Protein AF-A0A2G8JFJ7-F1 (afdb_monomer_lite)

Organism: Stichopus japonicus (NCBI:txid307972)

Structure (mmCIF, N/CA/C/O backbone):
data_AF-A0A2G8JFJ7-F1
#
_entry.id   AF-A0A2G8JFJ7-F1
#
loop_
_atom_site.group_PDB
_atom_site.id
_atom_site.type_symbol
_atom_site.label_atom_id
_atom_site.label_alt_id
_atom_site.label_comp_id
_atom_site.label_asym_id
_atom_site.label_entity_id
_atom_site.label_seq_id
_atom_site.pdbx_PDB_ins_code
_atom_site.Cartn_x
_atom_site.Cartn_y
_atom_site.Cartn_z
_atom_site.occupancy
_atom_site.B_iso_or_equiv
_atom_site.auth_seq_id
_atom_site.auth_comp_id
_atom_site.auth_asym_id
_atom_site.auth_atom_id
_atom_site.pdbx_PDB_model_num
ATOM 1 N N . MET A 1 1 ? 13.835 -10.009 4.331 1.00 76.56 1 MET A N 1
ATOM 2 C CA . MET A 1 1 ? 13.921 -11.199 3.460 1.00 76.56 1 MET A CA 1
ATOM 3 C C . MET A 1 1 ? 12.614 -11.969 3.559 1.00 76.56 1 MET A C 1
ATOM 5 O O . MET A 1 1 ? 11.992 -11.869 4.614 1.00 76.56 1 MET A O 1
ATOM 9 N N . PRO A 1 2 ? 12.154 -12.627 2.483 1.00 90.38 2 PRO A N 1
ATOM 10 C CA . PRO A 1 2 ? 11.004 -13.520 2.563 1.00 90.38 2 PRO A CA 1
ATOM 11 C C . PRO A 1 2 ? 11.340 -14.778 3.385 1.00 90.38 2 PRO A C 1
ATOM 13 O O . PRO A 1 2 ? 12.515 -15.071 3.611 1.00 90.38 2 PRO A O 1
ATOM 16 N N . ASN A 1 3 ? 10.313 -15.477 3.870 1.00 94.31 3 ASN A N 1
ATOM 17 C CA . ASN A 1 3 ? 10.467 -16.746 4.590 1.00 94.31 3 ASN A CA 1
ATOM 18 C C . ASN A 1 3 ? 10.752 -17.920 3.623 1.00 94.31 3 ASN A C 1
ATOM 20 O O . ASN A 1 3 ? 10.835 -17.734 2.409 1.00 94.31 3 ASN A O 1
ATOM 24 N N . ASN A 1 4 ? 10.841 -19.144 4.156 1.00 96.56 4 ASN A N 1
ATOM 25 C CA . ASN A 1 4 ? 11.038 -20.370 3.364 1.00 96.56 4 ASN A CA 1
ATOM 26 C C . ASN A 1 4 ? 9.919 -20.634 2.333 1.00 96.56 4 ASN A C 1
ATOM 28 O O . ASN A 1 4 ? 10.132 -21.382 1.387 1.00 96.56 4 ASN A O 1
ATOM 32 N N . HIS A 1 5 ? 8.751 -20.009 2.499 1.00 95.81 5 HIS A N 1
ATOM 33 C CA . HIS A 1 5 ? 7.608 -20.081 1.582 1.00 95.81 5 HIS A CA 1
ATOM 34 C C . HIS A 1 5 ? 7.538 -18.878 0.623 1.00 95.81 5 HIS A C 1
ATOM 36 O O . HIS A 1 5 ? 6.558 -18.707 -0.092 1.00 95.81 5 HIS A O 1
ATOM 42 N N . ASN A 1 6 ? 8.579 -18.040 0.586 1.00 94.69 6 ASN A N 1
ATOM 43 C CA . ASN A 1 6 ? 8.660 -16.820 -0.215 1.00 94.69 6 ASN A CA 1
ATOM 44 C C . ASN A 1 6 ? 7.635 -15.718 0.160 1.00 94.69 6 ASN A C 1
ATOM 46 O O . ASN A 1 6 ? 7.287 -14.860 -0.653 1.00 94.69 6 ASN A O 1
ATOM 50 N N . GLU A 1 7 ? 7.170 -15.695 1.410 1.00 95.19 7 GLU A N 1
ATOM 51 C CA . GLU A 1 7 ? 6.165 -14.747 1.905 1.00 95.19 7 GLU A CA 1
ATOM 52 C C . GLU A 1 7 ? 6.773 -13.668 2.811 1.00 95.19 7 GLU A C 1
ATOM 54 O O . GLU A 1 7 ? 7.797 -13.865 3.476 1.00 95.19 7 GLU A O 1
ATOM 59 N N . LYS A 1 8 ? 6.102 -12.511 2.879 1.00 93.62 8 LYS A N 1
ATOM 60 C CA . LYS A 1 8 ? 6.405 -11.426 3.825 1.00 93.62 8 LYS A CA 1
ATOM 61 C C . LYS A 1 8 ? 5.292 -11.347 4.867 1.00 93.62 8 LYS A C 1
ATOM 63 O O . LYS A 1 8 ? 4.220 -10.821 4.582 1.00 93.62 8 LYS A O 1
ATOM 68 N N . LEU A 1 9 ? 5.558 -11.865 6.064 1.00 94.00 9 LEU A N 1
ATOM 69 C CA . LEU A 1 9 ? 4.584 -11.899 7.154 1.00 94.00 9 LEU A CA 1
ATOM 70 C C . LEU A 1 9 ? 4.416 -10.521 7.800 1.00 94.00 9 LEU A C 1
ATOM 72 O O . LEU A 1 9 ? 5.398 -9.833 8.085 1.00 94.00 9 LEU A O 1
ATOM 76 N N . VAL A 1 10 ? 3.165 -10.138 8.058 1.00 94.25 10 VAL A N 1
ATOM 77 C CA . VAL A 1 10 ? 2.813 -8.905 8.766 1.00 94.25 10 VAL A CA 1
ATOM 78 C C . VAL A 1 10 ? 1.666 -9.191 9.730 1.00 94.25 10 VAL A C 1
ATOM 80 O O . VAL A 1 10 ? 0.571 -9.549 9.306 1.00 94.25 10 VAL A O 1
ATOM 83 N N . SER A 1 11 ? 1.904 -8.986 11.024 1.00 95.44 11 SER A N 1
ATOM 84 C CA . SER A 1 11 ? 0.881 -9.121 12.065 1.00 95.44 11 SER A CA 1
ATOM 85 C C . SER A 1 11 ? 0.252 -7.763 12.373 1.00 95.44 11 SER A C 1
ATOM 87 O O . SER A 1 11 ? 0.964 -6.791 12.623 1.00 95.44 11 SER A O 1
ATOM 89 N N . LEU A 1 12 ? -1.081 -7.689 12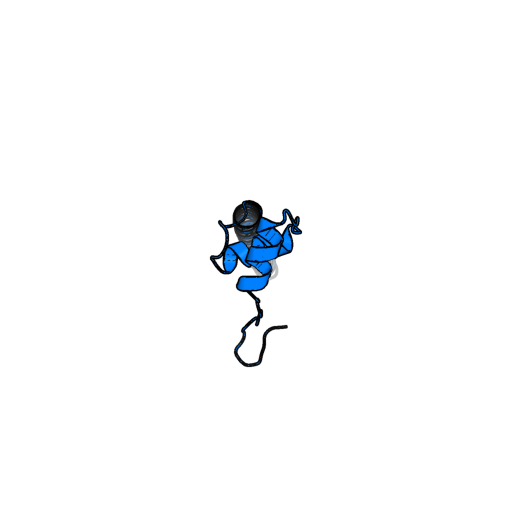.383 1.00 95.75 12 LEU A N 1
ATOM 90 C CA . LEU A 1 12 ? -1.830 -6.454 12.624 1.00 95.75 12 LEU A CA 1
ATOM 91 C C . LEU A 1 12 ? -2.902 -6.677 13.694 1.00 95.75 12 LEU A C 1
ATOM 93 O O . LEU A 1 12 ? -3.762 -7.541 13.544 1.00 95.75 12 LEU A O 1
ATOM 97 N N . ASN A 1 13 ? -2.911 -5.849 14.741 1.00 96.88 13 ASN A N 1
ATOM 98 C CA . ASN A 1 13 ? -4.043 -5.784 15.665 1.00 96.88 13 ASN A CA 1
ATOM 99 C C . ASN A 1 13 ? -5.080 -4.788 15.126 1.00 96.88 13 ASN A C 1
ATOM 101 O O . ASN A 1 13 ? -4.989 -3.581 15.359 1.00 96.88 13 ASN A O 1
ATOM 105 N N . LEU A 1 14 ? -6.059 -5.299 14.379 1.00 95.81 14 LEU A N 1
ATOM 106 C CA . LEU A 1 14 ? -7.046 -4.459 13.698 1.00 95.81 14 LEU A CA 1
ATOM 107 C C . LEU A 1 14 ? -7.980 -3.716 14.659 1.00 95.81 14 LEU A C 1
ATOM 109 O O . LEU A 1 14 ? -8.479 -2.654 14.296 1.00 95.81 14 LEU A O 1
ATOM 113 N N . GLU A 1 15 ? -8.225 -4.252 15.853 1.00 97.38 15 GLU A N 1
ATOM 114 C CA . GLU A 1 15 ? -9.046 -3.602 16.878 1.00 97.38 15 GLU A CA 1
ATOM 115 C C . GLU A 1 15 ? -8.340 -2.351 17.410 1.00 97.38 15 GLU A C 1
ATOM 117 O O . GLU A 1 15 ? -8.877 -1.244 17.351 1.00 97.38 15 GLU A O 1
ATOM 122 N N . ARG A 1 16 ? -7.085 -2.500 17.846 1.00 97.50 16 ARG A N 1
ATOM 123 C CA . ARG A 1 16 ? -6.299 -1.392 18.405 1.00 97.50 16 ARG A CA 1
ATOM 124 C C . ARG A 1 16 ? -5.963 -0.348 17.348 1.00 97.50 16 ARG A C 1
ATOM 126 O O . ARG A 1 16 ? -5.998 0.840 17.648 1.00 97.50 16 ARG A O 1
ATOM 133 N N . ILE A 1 17 ? -5.688 -0.766 16.113 1.00 96.75 17 ILE A N 1
ATOM 134 C CA . ILE A 1 17 ? -5.476 0.167 15.000 1.00 96.75 17 ILE A CA 1
ATOM 135 C C . ILE A 1 17 ? -6.726 1.028 14.782 1.00 96.75 17 ILE A C 1
ATOM 137 O O . ILE A 1 17 ? -6.614 2.249 14.726 1.00 96.75 17 ILE A O 1
ATOM 141 N N . ARG A 1 18 ? -7.920 0.423 14.717 1.00 95.38 18 ARG A N 1
ATOM 142 C CA . ARG A 1 18 ? -9.179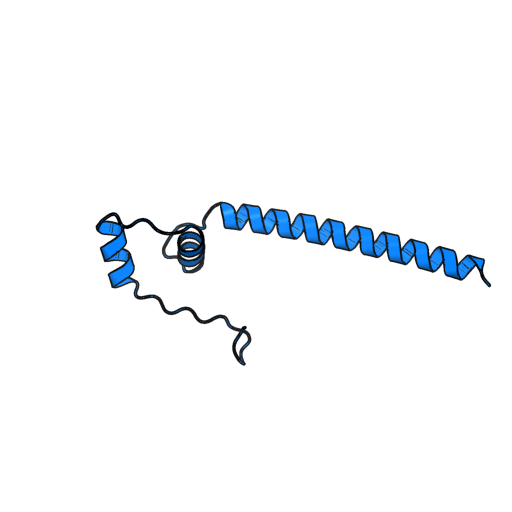 1.170 14.557 1.00 95.38 18 ARG A CA 1
ATOM 143 C C . ARG A 1 18 ? -9.432 2.132 15.715 1.00 95.38 18 ARG A C 1
ATOM 145 O O . ARG A 1 18 ? -9.797 3.276 15.463 1.00 95.38 18 ARG A O 1
ATOM 152 N N . PHE A 1 19 ? -9.188 1.693 16.951 1.00 97.88 19 PHE A N 1
ATOM 153 C CA . PHE A 1 19 ? -9.305 2.541 18.138 1.00 97.88 19 PHE A CA 1
ATOM 154 C C . PHE A 1 19 ? -8.442 3.805 18.017 1.00 97.88 19 PHE A C 1
ATOM 156 O O . PHE A 1 19 ? -8.963 4.915 18.092 1.00 97.88 19 PHE A O 1
ATOM 163 N N . TRP A 1 20 ? -7.144 3.650 17.745 1.00 97.00 20 TRP A N 1
ATOM 164 C CA . TRP A 1 20 ? -6.225 4.787 17.659 1.00 97.00 20 TRP A CA 1
ATOM 165 C C . TRP A 1 20 ? -6.511 5.709 16.473 1.00 97.00 20 TRP A C 1
ATOM 167 O O . TRP A 1 20 ? -6.380 6.925 16.604 1.00 97.00 20 TRP A O 1
ATOM 177 N N . LEU A 1 21 ? -6.949 5.160 15.335 1.00 95.56 21 LEU A N 1
ATOM 178 C CA . LEU A 1 21 ? -7.400 5.970 14.200 1.00 95.56 21 LEU A CA 1
ATOM 179 C C . LEU A 1 21 ? -8.635 6.804 14.557 1.00 95.56 21 LEU A C 1
ATOM 181 O O . LEU A 1 21 ? -8.685 7.983 14.217 1.00 95.56 21 LEU A O 1
ATOM 185 N N . GLY A 1 22 ? -9.591 6.229 15.294 1.00 95.81 22 GLY A N 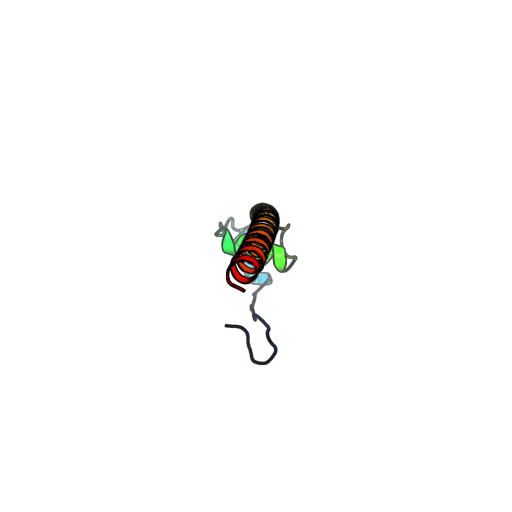1
ATOM 186 C CA . GLY A 1 22 ? -10.749 6.957 15.821 1.00 95.81 22 GLY A CA 1
ATOM 187 C C . GLY A 1 22 ? -10.372 8.046 16.831 1.00 95.81 22 GLY A C 1
ATOM 188 O O . GLY A 1 22 ? -11.033 9.076 16.895 1.00 95.81 22 GLY A O 1
ATOM 189 N N . SER A 1 23 ? -9.275 7.862 17.572 1.00 97.44 23 SER A N 1
ATOM 190 C CA . SER A 1 23 ? -8.707 8.874 18.476 1.00 97.44 23 SER A CA 1
ATOM 191 C C . SER A 1 23 ? -7.877 9.959 17.769 1.00 97.44 23 SER A C 1
ATOM 193 O O . SER A 1 23 ? -7.304 10.811 18.442 1.00 97.44 23 SER A O 1
ATOM 195 N N . GLY A 1 24 ? -7.787 9.943 16.433 1.00 96.06 24 GLY A N 1
ATOM 196 C CA . GLY A 1 24 ? -7.078 10.963 15.651 1.00 96.06 24 GLY A CA 1
ATOM 197 C C . GLY A 1 24 ? -5.582 10.706 15.448 1.00 96.06 24 GLY A C 1
ATOM 198 O O . GLY A 1 24 ? -4.851 11.622 15.069 1.00 96.06 24 GLY A O 1
ATOM 199 N N . ALA A 1 25 ? -5.098 9.481 15.678 1.00 96.94 25 ALA A N 1
ATOM 200 C CA . ALA A 1 25 ? -3.699 9.150 15.431 1.00 96.94 25 ALA A CA 1
ATOM 201 C C . ALA A 1 25 ? -3.343 9.288 13.940 1.00 96.94 25 ALA A C 1
ATOM 203 O O . ALA A 1 25 ? -4.000 8.719 13.064 1.00 96.94 25 ALA A O 1
ATOM 204 N N . GLN A 1 26 ? -2.257 10.006 13.647 1.00 95.44 26 GLN A N 1
ATOM 205 C CA . GLN A 1 26 ? -1.702 10.078 12.298 1.00 95.44 26 GLN A CA 1
ATOM 206 C C . GLN A 1 26 ? -0.825 8.862 12.003 1.00 95.44 26 GLN A C 1
ATOM 208 O O . GLN A 1 26 ? -0.151 8.322 12.880 1.00 95.44 26 GLN A O 1
ATOM 213 N N . MET A 1 27 ? -0.798 8.450 10.737 1.00 94.25 27 MET A N 1
ATOM 214 C CA . MET A 1 27 ? 0.043 7.351 10.272 1.00 94.25 27 MET A CA 1
ATOM 215 C C . MET A 1 27 ? 1.097 7.839 9.286 1.00 94.25 27 MET A C 1
ATOM 217 O O . MET A 1 27 ? 0.890 8.788 8.530 1.00 94.25 27 MET A O 1
ATOM 221 N N . SER A 1 28 ? 2.225 7.138 9.245 1.00 96.44 28 SER A N 1
ATOM 222 C CA . SER A 1 28 ? 3.244 7.388 8.235 1.00 96.44 28 SER A CA 1
ATOM 223 C C . SER A 1 28 ? 2.802 6.861 6.862 1.00 96.44 28 SER A C 1
ATOM 225 O O . SER A 1 28 ? 2.023 5.910 6.745 1.00 96.44 28 SER A O 1
ATOM 227 N N . ARG A 1 29 ? 3.346 7.448 5.787 1.00 95.12 29 ARG A N 1
ATOM 228 C CA . ARG A 1 29 ? 3.086 7.017 4.399 1.00 95.12 29 ARG A CA 1
ATOM 229 C C . ARG A 1 29 ? 3.256 5.500 4.167 1.00 95.12 29 ARG A C 1
ATOM 231 O O . ARG A 1 29 ? 2.395 4.929 3.500 1.00 95.12 29 ARG A O 1
ATOM 238 N N . PRO A 1 30 ? 4.314 4.815 4.662 1.00 95.75 30 PRO A N 1
ATOM 239 C CA . PRO A 1 30 ? 4.441 3.367 4.477 1.00 95.75 30 PRO A CA 1
ATOM 240 C C . PRO A 1 30 ? 3.364 2.559 5.207 1.00 95.75 30 PRO A C 1
ATOM 242 O O . PRO A 1 30 ? 2.896 1.570 4.651 1.00 95.75 30 PRO A O 1
ATOM 245 N N . VAL A 1 31 ? 2.920 2.996 6.389 1.00 96.06 31 VAL A N 1
ATOM 246 C CA . VAL A 1 31 ? 1.832 2.327 7.122 1.00 96.06 31 VAL A CA 1
ATOM 247 C C . VAL A 1 31 ? 0.510 2.462 6.366 1.00 96.06 31 VAL A C 1
ATOM 249 O O . VAL A 1 31 ? -0.191 1.470 6.202 1.00 96.06 31 VAL A O 1
ATOM 252 N N . ALA A 1 32 ? 0.210 3.640 5.810 1.00 96.06 32 ALA A N 1
ATOM 253 C CA . ALA A 1 32 ? -0.981 3.838 4.980 1.00 96.06 32 ALA A CA 1
ATOM 254 C C . ALA A 1 32 ? -0.994 2.927 3.740 1.00 96.06 32 ALA A C 1
ATOM 256 O O . ALA A 1 32 ? -2.017 2.330 3.411 1.00 96.06 32 ALA A O 1
ATOM 257 N N . MET A 1 33 ? 0.152 2.778 3.063 1.00 96.31 33 MET A N 1
ATOM 258 C CA . MET A 1 33 ? 0.285 1.846 1.935 1.00 96.31 33 MET A CA 1
ATOM 259 C C . MET A 1 33 ? 0.055 0.391 2.366 1.00 96.31 33 MET A C 1
ATOM 261 O O . MET A 1 33 ? -0.625 -0.348 1.658 1.00 96.31 33 MET A O 1
ATOM 265 N N . LEU A 1 34 ? 0.590 -0.011 3.523 1.00 95.88 34 LEU A N 1
ATOM 266 C CA . LEU A 1 34 ? 0.445 -1.366 4.057 1.00 95.88 34 LEU A CA 1
ATOM 267 C C . LEU A 1 34 ? -1.007 -1.678 4.438 1.00 95.88 34 LEU A C 1
ATOM 269 O O . LEU A 1 34 ? -1.528 -2.719 4.049 1.00 95.88 34 LEU A O 1
ATOM 273 N N . LEU A 1 35 ? -1.676 -0.769 5.150 1.00 96.19 35 LEU A N 1
ATOM 274 C CA . LEU A 1 35 ? -3.084 -0.928 5.526 1.00 96.19 35 LEU A CA 1
ATOM 275 C C . LEU A 1 35 ? -4.015 -0.911 4.305 1.00 96.19 35 LEU A C 1
ATOM 277 O O . LEU A 1 35 ? -5.029 -1.607 4.308 1.00 96.19 35 LEU A O 1
ATOM 281 N N . GLY A 1 36 ? -3.646 -0.168 3.255 1.00 95.56 36 GLY A N 1
ATOM 282 C CA . GLY A 1 36 ? -4.320 -0.216 1.959 1.00 95.56 36 GLY A CA 1
ATOM 283 C C . GLY A 1 36 ? -4.192 -1.579 1.275 1.00 95.56 36 GLY A C 1
ATOM 284 O O . GLY A 1 36 ? -5.172 -2.122 0.777 1.00 95.56 36 GLY A O 1
ATOM 285 N N . GLN A 1 37 ? -2.997 -2.175 1.304 1.00 94.69 37 GLN A N 1
ATOM 286 C CA . GLN A 1 37 ? -2.762 -3.517 0.761 1.00 94.69 37 GLN A CA 1
ATOM 287 C C . GLN A 1 37 ? -3.482 -4.611 1.566 1.00 94.69 37 GLN A C 1
ATOM 289 O O . GLN A 1 37 ? -3.906 -5.611 0.996 1.00 94.69 37 GLN A O 1
ATOM 294 N N . ALA A 1 38 ? -3.635 -4.413 2.879 1.00 95.19 38 ALA A N 1
ATOM 295 C CA . ALA A 1 38 ? -4.361 -5.314 3.773 1.00 95.19 38 ALA A CA 1
ATOM 296 C C . ALA A 1 38 ? -5.896 -5.205 3.655 1.00 95.19 38 ALA A C 1
ATOM 298 O O . ALA A 1 38 ? -6.607 -5.948 4.326 1.00 95.19 38 ALA A O 1
ATOM 299 N N . GLY A 1 39 ? -6.418 -4.270 2.849 1.00 94.62 39 GLY A N 1
ATOM 300 C CA . GLY A 1 39 ? -7.857 -4.070 2.650 1.00 94.62 39 GLY A CA 1
ATOM 301 C C . GLY A 1 39 ? -8.579 -3.342 3.791 1.00 94.62 39 GLY A C 1
ATOM 302 O O . GLY A 1 39 ? -9.804 -3.271 3.777 1.00 94.62 39 GLY A O 1
ATOM 303 N N . LEU A 1 40 ? -7.855 -2.786 4.773 1.00 94.69 40 LEU A N 1
ATOM 304 C CA . LEU A 1 40 ? -8.457 -1.988 5.854 1.00 94.69 40 LEU A CA 1
ATOM 305 C C . LEU A 1 40 ? -8.757 -0.549 5.404 1.00 94.69 40 LEU A C 1
ATOM 307 O O . LEU A 1 40 ? -9.713 0.062 5.874 1.00 94.69 40 LEU A O 1
ATOM 311 N N . LEU A 1 41 ? -7.923 -0.004 4.517 1.00 94.38 41 LEU A N 1
ATOM 312 C CA . LEU A 1 41 ? -8.053 1.338 3.947 1.00 94.38 41 LEU A CA 1
ATOM 313 C C . LEU A 1 41 ? -8.051 1.257 2.412 1.00 94.38 41 LEU A C 1
ATOM 315 O O . LEU A 1 41 ? -7.646 0.238 1.852 1.00 94.38 41 LEU A O 1
ATOM 319 N N . PRO A 1 42 ? -8.448 2.324 1.699 1.00 95.56 42 PRO A N 1
ATOM 320 C CA . PRO A 1 42 ? -8.234 2.405 0.260 1.00 95.56 42 PRO A CA 1
ATOM 321 C C . PRO A 1 42 ? -6.746 2.326 -0.103 1.00 95.56 42 PRO A C 1
ATOM 323 O O . PRO A 1 42 ? -5.869 2.745 0.660 1.00 95.56 42 PRO A O 1
ATOM 326 N N . VAL A 1 43 ? -6.450 1.838 -1.308 1.00 96.12 43 VAL A N 1
ATOM 327 C CA . VAL A 1 43 ? -5.074 1.785 -1.815 1.00 96.12 43 VAL A CA 1
ATOM 328 C C . VAL A 1 43 ? -4.505 3.199 -1.921 1.00 96.12 43 VAL A C 1
ATOM 330 O O . VAL A 1 43 ? -5.047 4.069 -2.602 1.00 96.12 43 VAL A O 1
ATOM 333 N N . HIS A 1 44 ? -3.371 3.428 -1.264 1.00 96.62 44 HIS A N 1
ATOM 334 C CA . HIS A 1 44 ? -2.736 4.739 -1.234 1.00 96.62 44 HIS A CA 1
ATOM 335 C C . HIS A 1 44 ? -2.250 5.166 -2.646 1.00 96.62 44 HIS A C 1
ATOM 337 O O . HIS A 1 44 ? -1.572 4.381 -3.316 1.00 96.62 44 HIS A O 1
ATOM 343 N N . PRO A 1 45 ? -2.453 6.428 -3.088 1.00 96.00 45 PRO A N 1
ATOM 344 C CA . PRO A 1 45 ? -2.118 6.885 -4.450 1.00 96.00 45 PRO A CA 1
ATOM 345 C C . PRO A 1 45 ? -0.664 6.638 -4.881 1.00 96.00 45 PRO A C 1
ATOM 347 O O . PRO A 1 45 ? -0.384 6.249 -6.015 1.00 96.00 45 PRO A O 1
ATOM 350 N N . THR A 1 46 ? 0.286 6.816 -3.956 1.00 95.88 46 THR A N 1
ATOM 351 C CA . THR A 1 46 ? 1.709 6.499 -4.182 1.00 95.88 46 THR A CA 1
ATOM 352 C C . THR A 1 46 ? 1.932 5.074 -4.696 1.00 95.88 46 THR A C 1
ATOM 354 O O . THR A 1 46 ? 2.847 4.877 -5.491 1.00 95.88 46 THR A O 1
ATOM 357 N N . THR A 1 47 ? 1.127 4.090 -4.283 1.00 95.88 47 THR A N 1
ATOM 358 C CA . THR A 1 47 ? 1.251 2.697 -4.738 1.00 95.88 47 THR A CA 1
ATOM 359 C C . THR A 1 47 ? 1.032 2.599 -6.246 1.00 95.88 47 THR A C 1
ATOM 361 O O . THR A 1 47 ? 1.874 2.046 -6.952 1.00 95.88 47 THR A O 1
ATOM 364 N N . TYR A 1 48 ? -0.024 3.232 -6.762 1.00 95.19 48 TYR A N 1
ATOM 365 C CA . TYR A 1 48 ? -0.303 3.272 -8.199 1.00 95.19 48 TYR A CA 1
ATOM 366 C C . TYR A 1 48 ? 0.800 3.999 -8.980 1.00 95.19 48 TYR A C 1
ATOM 368 O O . TYR A 1 48 ? 1.300 3.503 -9.991 1.00 95.19 48 TYR A O 1
ATOM 376 N N . ILE A 1 49 ? 1.242 5.156 -8.475 1.00 96.69 49 ILE A N 1
ATOM 377 C CA . ILE A 1 49 ? 2.309 5.949 -9.104 1.00 96.69 49 ILE A CA 1
ATOM 378 C C . ILE A 1 49 ? 3.616 5.149 -9.168 1.00 96.69 49 ILE A C 1
ATOM 380 O O . ILE A 1 49 ? 4.300 5.172 -10.192 1.00 96.69 49 ILE A O 1
ATOM 384 N N . ARG A 1 50 ? 3.965 4.433 -8.092 1.00 96.19 50 ARG A N 1
ATOM 385 C CA . ARG A 1 50 ? 5.151 3.568 -8.042 1.00 96.19 50 ARG A CA 1
ATOM 386 C C . ARG A 1 50 ? 5.045 2.418 -9.031 1.00 96.19 50 ARG A C 1
ATOM 388 O O . ARG A 1 50 ? 6.004 2.193 -9.756 1.00 96.19 50 ARG A O 1
ATOM 395 N N . ALA A 1 51 ? 3.892 1.755 -9.110 1.00 96.31 51 ALA A N 1
ATOM 396 C CA . ALA A 1 51 ? 3.670 0.675 -10.065 1.00 96.31 51 ALA A CA 1
ATOM 397 C C . ALA A 1 51 ? 3.828 1.159 -11.516 1.00 96.31 51 ALA A C 1
ATOM 399 O O . ALA A 1 51 ? 4.516 0.519 -12.305 1.00 96.31 51 ALA A O 1
ATOM 400 N N . ARG A 1 52 ? 3.272 2.332 -11.856 1.00 97.69 52 ARG A N 1
ATOM 401 C CA . ARG A 1 52 ? 3.463 2.943 -13.182 1.00 97.69 52 ARG A CA 1
ATOM 402 C C . ARG A 1 52 ? 4.934 3.242 -13.467 1.00 97.69 52 ARG A C 1
ATOM 404 O O . ARG A 1 52 ? 5.434 2.888 -14.523 1.00 97.69 52 ARG A O 1
ATOM 411 N N . ARG A 1 53 ? 5.639 3.876 -12.524 1.00 97.44 53 ARG A N 1
ATOM 412 C CA . ARG A 1 53 ? 7.070 4.189 -12.682 1.00 97.44 53 ARG A CA 1
ATOM 413 C C . ARG A 1 53 ? 7.929 2.933 -12.824 1.00 97.44 53 ARG A C 1
ATOM 415 O O . ARG A 1 53 ? 8.889 2.963 -13.582 1.00 97.44 53 ARG A O 1
ATOM 422 N N . ALA A 1 54 ? 7.592 1.862 -12.107 1.00 97.19 54 ALA A N 1
ATOM 423 C CA . ALA A 1 54 ? 8.289 0.585 -12.203 1.00 97.19 54 ALA A CA 1
ATOM 424 C C . ALA A 1 54 ? 8.152 -0.020 -13.605 1.00 97.19 54 ALA A C 1
ATOM 426 O O . ALA A 1 54 ? 9.174 -0.335 -14.202 1.00 97.19 54 ALA A O 1
ATOM 427 N N . ARG A 1 55 ? 6.933 -0.063 -14.163 1.00 96.81 55 ARG A N 1
ATOM 428 C CA . ARG A 1 55 ? 6.696 -0.550 -15.535 1.00 96.81 55 ARG A CA 1
ATOM 429 C C . ARG A 1 55 ? 7.466 0.253 -16.581 1.00 96.81 55 ARG A C 1
ATOM 431 O O . ARG A 1 55 ? 8.207 -0.322 -17.360 1.00 96.81 55 ARG A O 1
ATOM 438 N N . ASN A 1 56 ? 7.388 1.584 -16.532 1.00 97.19 56 ASN A N 1
ATOM 439 C CA . ASN A 1 56 ? 8.125 2.429 -17.478 1.00 97.19 56 ASN A CA 1
ATOM 440 C C . ASN A 1 56 ? 9.647 2.221 -17.381 1.00 97.19 56 ASN A C 1
ATOM 442 O O . ASN A 1 56 ? 10.350 2.281 -18.386 1.00 97.19 56 ASN A O 1
ATOM 446 N N . LYS A 1 57 ? 10.167 2.009 -16.164 1.00 97.12 57 LYS A N 1
ATOM 447 C CA . LYS A 1 57 ? 11.590 1.730 -15.946 1.00 97.12 57 LYS A CA 1
ATOM 448 C C . LYS A 1 57 ? 11.979 0.371 -16.531 1.00 97.12 57 LYS A C 1
ATOM 450 O O . LYS A 1 57 ? 13.029 0.272 -17.150 1.00 97.12 57 LYS A O 1
ATOM 455 N N . GLU A 1 58 ? 11.155 -0.648 -16.327 1.00 96.19 58 GLU A N 1
ATOM 456 C CA . GLU A 1 58 ? 11.364 -1.993 -16.866 1.00 96.19 58 GLU A CA 1
ATOM 457 C C . GLU A 1 58 ? 11.344 -1.995 -18.400 1.00 96.19 58 GLU A C 1
ATOM 459 O O . GLU A 1 58 ? 12.258 -2.530 -19.018 1.00 96.19 58 GLU A O 1
ATOM 464 N N . GLU A 1 59 ? 10.392 -1.286 -19.015 1.00 95.94 59 GLU A N 1
ATOM 465 C CA . GLU A 1 59 ? 10.344 -1.089 -20.467 1.00 95.94 59 GLU A CA 1
ATOM 466 C C . GLU A 1 59 ? 11.614 -0.406 -20.994 1.00 95.94 59 GLU A C 1
ATOM 468 O O . GLU A 1 59 ? 12.213 -0.883 -21.956 1.00 95.94 59 GLU A O 1
ATOM 473 N N . ALA A 1 60 ? 12.064 0.678 -20.354 1.00 95.56 60 ALA A N 1
ATOM 474 C CA . ALA A 1 60 ? 13.288 1.370 -20.757 1.00 95.56 60 ALA A CA 1
ATOM 475 C C . ALA A 1 60 ? 14.524 0.460 -20.659 1.00 95.56 60 ALA A C 1
ATOM 477 O O . ALA A 1 60 ? 15.305 0.397 -21.603 1.00 95.56 60 ALA A O 1
ATOM 478 N N . ILE A 1 61 ? 14.661 -0.292 -19.560 1.00 95.81 61 ILE A N 1
ATOM 479 C CA . ILE A 1 61 ? 15.755 -1.257 -19.372 1.00 95.81 61 ILE A CA 1
ATOM 480 C C . ILE A 1 61 ? 15.708 -2.343 -20.449 1.00 95.81 61 ILE A C 1
ATOM 482 O O . ILE A 1 61 ? 16.742 -2.674 -21.018 1.00 95.81 61 ILE A O 1
ATOM 486 N N . SER A 1 62 ? 14.522 -2.873 -20.762 1.00 94.88 62 SER A N 1
ATOM 487 C CA . SER A 1 62 ? 14.379 -3.909 -21.788 1.00 94.88 62 SER A CA 1
ATOM 488 C C . SER A 1 62 ? 14.774 -3.414 -23.183 1.00 94.88 62 SER A C 1
ATOM 490 O O . SER A 1 62 ? 15.460 -4.132 -23.901 1.00 94.88 62 SER A O 1
ATOM 492 N N . ARG A 1 63 ? 14.416 -2.175 -23.552 1.00 94.81 63 ARG A N 1
ATOM 493 C CA . ARG A 1 63 ? 14.810 -1.578 -24.841 1.00 94.81 63 ARG A CA 1
ATOM 494 C C . ARG A 1 63 ? 16.313 -1.372 -24.931 1.00 94.81 63 ARG A C 1
ATOM 496 O O . ARG A 1 63 ? 16.907 -1.782 -25.918 1.00 94.81 63 ARG A O 1
ATOM 503 N N . MET A 1 64 ? 16.915 -0.814 -23.881 1.00 92.81 64 MET A N 1
ATOM 504 C CA . MET A 1 64 ? 18.367 -0.635 -23.818 1.00 92.81 64 MET A CA 1
ATOM 505 C C . MET A 1 64 ? 19.100 -1.977 -23.930 1.00 92.81 64 MET A C 1
ATOM 507 O O . MET A 1 64 ? 20.063 -2.079 -24.675 1.00 92.81 64 MET A O 1
ATOM 511 N N . ALA A 1 65 ? 18.614 -3.026 -23.259 1.00 93.38 65 ALA A N 1
ATOM 512 C CA . ALA A 1 65 ? 19.208 -4.359 -23.354 1.00 93.38 65 ALA A CA 1
ATOM 513 C C . ALA A 1 65 ? 19.105 -4.963 -24.768 1.00 93.38 65 ALA A C 1
ATOM 515 O O . ALA A 1 65 ? 20.031 -5.639 -25.209 1.00 93.38 65 ALA A O 1
ATOM 516 N N . VAL A 1 66 ? 18.003 -4.716 -25.488 1.00 92.56 66 VAL A N 1
ATOM 517 C CA . VAL A 1 66 ? 17.839 -5.148 -26.888 1.00 92.56 66 VAL A CA 1
ATOM 518 C C . VAL A 1 66 ? 18.772 -4.371 -27.819 1.00 92.56 66 VAL A C 1
ATOM 520 O O . VAL A 1 66 ? 19.403 -4.975 -28.680 1.00 92.56 66 VAL A O 1
ATOM 523 N N . GLU A 1 67 ? 18.891 -3.055 -27.637 1.00 90.31 67 GLU A N 1
ATOM 524 C CA . GLU A 1 67 ? 19.809 -2.208 -28.412 1.00 90.31 67 GLU A CA 1
ATOM 525 C C . GLU A 1 67 ? 21.277 -2.596 -28.174 1.00 90.31 67 GLU A C 1
ATOM 527 O O . GLU A 1 67 ? 22.041 -2.717 -29.129 1.00 90.31 67 GLU A O 1
ATOM 532 N N . GLU A 1 68 ? 21.665 -2.872 -26.925 1.00 88.50 68 GLU A N 1
ATOM 533 C CA . GLU A 1 68 ? 23.007 -3.357 -26.583 1.00 88.50 68 GLU A CA 1
ATOM 534 C C . GLU A 1 68 ? 23.303 -4.750 -27.155 1.00 88.50 68 GLU A C 1
ATOM 536 O O . GLU A 1 68 ? 24.439 -5.017 -27.544 1.00 88.50 68 GLU A O 1
ATOM 541 N N . ALA A 1 69 ? 22.313 -5.647 -27.209 1.00 88.12 69 ALA A N 1
ATOM 542 C CA . ALA A 1 69 ? 22.478 -6.960 -27.832 1.00 88.12 69 ALA A CA 1
ATOM 543 C C . ALA A 1 69 ? 22.653 -6.840 -29.355 1.00 88.12 69 ALA A C 1
ATOM 545 O O . ALA A 1 69 ? 23.588 -7.409 -29.909 1.00 88.12 69 ALA A O 1
ATOM 546 N N . ALA A 1 70 ? 21.826 -6.022 -30.014 1.00 88.06 70 ALA A N 1
ATOM 547 C CA . ALA A 1 70 ? 21.926 -5.781 -31.452 1.00 88.06 70 ALA A CA 1
ATOM 548 C C . ALA A 1 70 ? 23.253 -5.107 -31.852 1.00 88.06 70 ALA A C 1
ATOM 550 O O . ALA A 1 70 ? 23.804 -5.413 -32.909 1.00 88.06 70 ALA A O 1
ATOM 551 N N . ALA A 1 71 ? 23.782 -4.212 -31.010 1.00 87.06 71 ALA A N 1
ATOM 552 C CA . ALA A 1 71 ? 25.090 -3.598 -31.226 1.00 87.06 71 ALA A CA 1
ATOM 553 C C . ALA A 1 71 ? 26.225 -4.637 -31.173 1.00 87.06 71 ALA A C 1
ATOM 555 O O . ALA A 1 71 ? 27.066 -4.658 -32.070 1.00 87.06 71 ALA A O 1
ATOM 556 N N . LYS A 1 72 ? 26.203 -5.553 -30.195 1.00 83.25 72 LYS A N 1
ATOM 557 C CA . LYS A 1 72 ? 27.216 -6.616 -30.053 1.00 83.25 72 LYS A CA 1
ATOM 558 C C . LYS A 1 72 ? 27.201 -7.610 -31.216 1.00 83.25 72 LYS A C 1
ATOM 560 O O . LYS A 1 72 ? 28.262 -7.918 -31.746 1.00 83.25 72 LYS A O 1
ATOM 565 N N . ASP A 1 73 ? 26.018 -8.026 -31.671 1.00 78.06 73 ASP A N 1
ATOM 566 C CA . ASP A 1 73 ? 25.881 -8.931 -32.826 1.00 78.06 73 ASP A CA 1
ATOM 567 C C . ASP A 1 73 ? 26.440 -8.299 -34.121 1.00 78.06 73 ASP A C 1
ATOM 569 O O . ASP A 1 73 ? 26.988 -8.986 -34.991 1.00 78.06 73 ASP A O 1
ATOM 573 N N . SER A 1 74 ? 26.322 -6.971 -34.255 1.00 76.69 74 SER A N 1
ATOM 574 C CA . SER A 1 74 ? 26.861 -6.225 -35.400 1.00 76.69 74 SER A CA 1
ATOM 575 C C . SER A 1 74 ? 28.380 -6.026 -35.346 1.00 76.69 74 SER A C 1
ATOM 577 O O . SER A 1 74 ? 29.019 -5.977 -36.397 1.00 76.69 74 SER A O 1
ATOM 579 N N . GLU A 1 75 ? 28.961 -5.953 -34.145 1.00 69.38 75 GLU A N 1
ATOM 580 C CA . GLU A 1 75 ? 30.410 -5.859 -33.933 1.00 69.38 75 GLU A CA 1
ATOM 581 C C . GLU A 1 75 ? 31.093 -7.218 -34.172 1.00 69.38 75 GLU A C 1
ATOM 583 O O . GLU A 1 75 ? 32.076 -7.273 -34.909 1.00 69.38 75 GLU A O 1
ATOM 588 N N . GLU A 1 76 ? 30.522 -8.328 -33.684 1.00 65.62 76 GLU A N 1
ATOM 589 C CA . GLU A 1 76 ? 31.044 -9.690 -33.924 1.00 65.62 76 GLU A CA 1
ATOM 590 C C . GLU A 1 76 ? 31.002 -10.105 -35.406 1.00 65.62 76 GLU A C 1
ATOM 592 O O . GLU A 1 76 ? 31.866 -10.845 -35.874 1.00 65.62 76 GLU A O 1
ATOM 597 N N . SER A 1 77 ? 30.034 -9.599 -36.178 1.00 62.09 77 SER A N 1
ATOM 598 C CA . SER A 1 77 ? 29.917 -9.887 -37.617 1.00 62.09 77 SER A CA 1
ATOM 599 C C . SER A 1 77 ? 30.934 -9.136 -38.489 1.00 62.09 77 SER A C 1
ATOM 601 O O . SER A 1 77 ? 31.067 -9.450 -39.669 1.00 62.09 77 SER A O 1
ATOM 603 N N . ASN A 1 78 ? 31.618 -8.125 -37.943 1.00 61.12 78 ASN A N 1
ATOM 604 C CA . ASN A 1 78 ? 32.575 -7.286 -38.673 1.00 61.12 78 ASN A CA 1
ATOM 605 C C . ASN A 1 78 ? 34.045 -7.665 -38.389 1.00 61.12 78 ASN A C 1
ATOM 607 O O . ASN A 1 78 ? 34.952 -7.104 -39.002 1.00 61.12 78 ASN A O 1
ATOM 611 N N . GLU A 1 79 ? 34.288 -8.606 -37.468 1.00 55.47 79 GLU A N 1
ATOM 612 C CA . GLU A 1 79 ? 35.623 -9.112 -37.099 1.00 55.47 79 GLU A CA 1
ATOM 613 C C . GLU A 1 79 ? 35.947 -10.515 -37.665 1.00 55.47 79 GLU A C 1
ATOM 615 O O . GLU A 1 79 ? 37.052 -11.015 -37.440 1.00 55.47 79 GLU A O 1
ATOM 620 N N . GLY A 1 80 ? 35.030 -11.142 -38.419 1.00 48.12 80 GLY A N 1
ATOM 621 C CA . GLY A 1 80 ? 35.224 -12.434 -39.108 1.00 48.12 80 GLY A CA 1
ATOM 622 C C . GLY A 1 80 ? 35.326 -12.309 -40.624 1.00 48.12 80 GLY A C 1
ATOM 623 O O . GLY A 1 80 ? 36.157 -13.040 -41.210 1.00 48.12 80 GLY A O 1
#

Secondary structure (DSSP, 8-state):
---TTS-------HHHHHHHHHTT----HHHHHHHHHTTSSPPPHHHHHHHHHHHHHHHHHHHHHHHHHHHHHHHHTT--

Radius of gyration: 22.28 Å; chains: 1; bounding box: 46×31×58 Å

Foldseek 3Di:
DADPVRDDDDDDPPVVVVVVVVVVDDDDPVVQCVCCVVVNDPHDPVVVVVVVVVVVVVVVVVVVVVVVVVVVVVVVVVVD

Sequence (80 aa):
MPNNHNEKLVSLNLERIRFWLGSGAQMSRPVAMLLGQAGLLPVHPTTYIRARRARNKEEAISRMAVEEAAAKDSEESNEG

pLDDT: mean 91.72, std 10.07, range [48.12, 97.88]

InterPro domains:
  IPR000307 Small ribosomal subunit protein bS16 [PTHR12919] (1-75)
  IPR023803 Small ribosomal subunit protein bS16 domain superfamily [G3DSA:3.30.1320.10] (1-79)
  IPR023803 Small ribosomal subunit protein bS16 domain superfamily [SSF54565] (6-58)

=== Feature glossary ===
A reading guide for the features in this record.

Start from the sequence.

  · This is the polypeptide sequence — one letter per residue, N-terminus first. Length ranges from a few dozen residues for small domains to over a thousand for large multi-domain proteins.

Fold it, and you get atomic coordinates and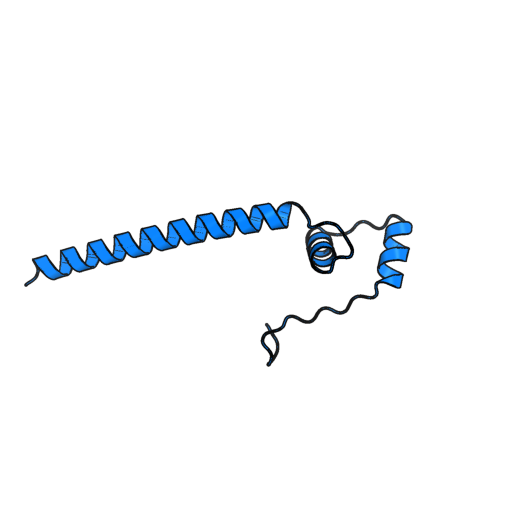 the backbone conformation that goes with them.

  · Structure coordinates are given as an mmCIF _atom_site loop: one row per atom with element, residue name, chain id, sequence number, and x/y/z position in Å. Only the four main-chain atoms per residue are included here; side chains are omitted to keep the record compact.

  · Backbone dihedral angles. Every residue except chain termini has a φ (preceding-C → N → Cα → C) and a ψ (N → Cα → C → next-N). They are reported in degrees following the IUPAC sign convention. Secondary structure is essentially a statement about which (φ, ψ) basin each residue occupies.

  · The SS8 string is DSSP's per-residue secondary-structure call. α-helix (H) means an i→i+4 H-bond ladder; β-strand (E) means the residue participates in a β-sheet; 3₁₀ (G) and π (I) are tighter and wider helices; T/S are turns/bends; '-' is loop.

  · SS3 is a coarse helix/strand/coil call (letters a/b/c) made by the P-SEA algorithm from inter-Cα distances and dihedrals. It is less detailed than DSSP but needs only Cα positions.

Summarize the fold with a handful of shape descriptors and a per-residue structural alphabet.

  · Radius of gyration (Rg) is the root-mean-square distance of Cα atoms from their centroid — a single number for overall size and compactness. A globular domain of N residues has Rg ≈ 2.2·N^0.38 Å; an extended or disordered chain has a much larger Rg. The Cα contact count is the number of residue pairs whose Cα atoms are within 8 Å and are more than four positions apart in sequence — a standard proxy for tertiary packing density. The bounding box is the smallest axis-aligned box enclosing all Cα atoms.

  · The Foldseek 3Di string encodes local tertiary geometry as a 20-letter alphabet — one character per residue — derived from the relative positions of nearby Cα atoms. Unlike the amino-acid sequence, 3Di is a direct fu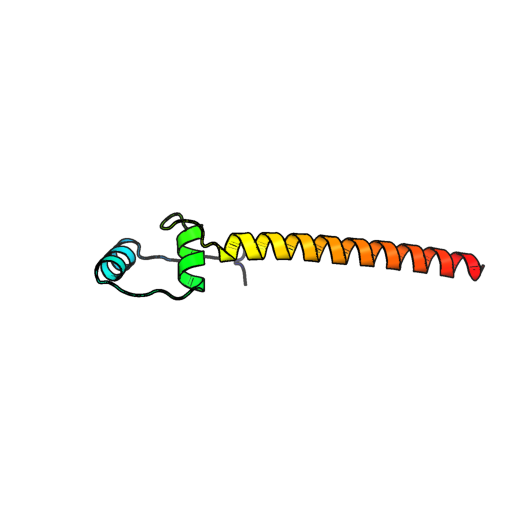nction of the 3D structure, so two proteins with the same fold have similar 3Di strings even at low sequence identity.

  · Solvent-accessible surface area (SASA) is the area in Å² traced out by the centre of a 1.4 Å probe sphere (a water molecule) rolled over the protein's van der Waals surface (Shrake–Rupley / Lee–Richards construction). Buried residues have near-zero SASA; fully exposed residues can exceed 200 Å². The total SASA scales roughly with the number of surface residues.

Ask how reliable the model is.

  · pLDDT (predicted Local Distance Difference Test) is AlphaFold's per-residue confidence score, ranging from 0 to 100. Values above 90 indicate high confidence (typically well-packed cores); 70–90 is confident; 50–70 low confidence; below 50 usually means the region is disordered or the prediction is unreliable there. AlphaFold stores pLDDT in the mmCIF B-factor column.

  · B-factor (Debye–Waller factor) reflects atomic displacement in the crystal lattice. It is an experimental observable (units Å²), not a prediction; low values mean the atom is pinned down, high values mean it moves or is heterogeneous across the crystal.

  · Predicted Aligned Error (PAE) is an AlphaFold confidence matrix: entry (i, j) is the expected error in the position of residue j, in ångströms, when the prediction is superimposed on the true structure at residue i. Low PAE within a block of residues means that block is internally rigid and well-predicted; high PAE betw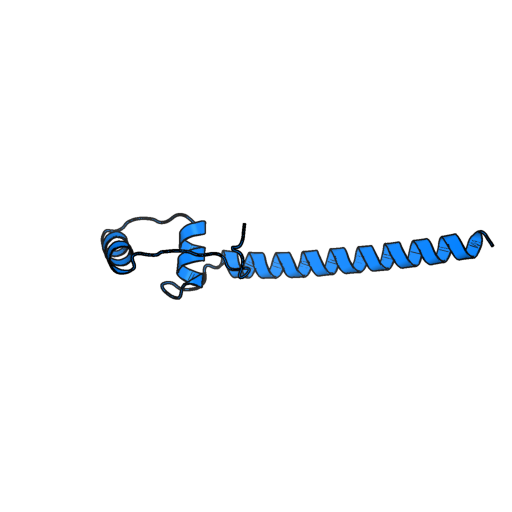een two blocks means their relative placement is uncertain even if each block individually is confident.

Place it in context: what it resembles, what it is annotated as, and how it looks.

  · Nearest PDB neighbors are the top structural matches found by Foldseek when searching this structure against the entire Protein Data Bank. Each hit reports a TM-score (0 to 1; >0.5 almost always implies the same fold) and an E-value. These are *structural* homologs — they may share no detectable sequence similarity.

  · Functional annotations link the protein to curated databases. InterPro entries identify conserved domains and families by matching the sequence against member-database signatures (Pfam, PROSITE, CDD, …). Gene Ontology (GO) terms describe molecular function, biological process, and cellular component in a controlled vocabulary. CATH places the structure in a hierarchical fold classification (Class/Architecture/Topology/Homologous-superfamily). The organism is the source species.

  · Three diagnostic plots accompany the record. The Cα contact map visualizes the tertiary structure as a 2D adjacency matrix (8 Å cutoff, sequence-local contacts suppressed). The Ramachandran plot shows the distribution of backbone (φ, ψ) torsions, with points in the α and β basins reflecting secondary structure content. The PAE plot shows AlphaFold's inter-residue confidence as a color matrix.

  · Six rendered views show the 3D structure from the faces of a cube — i.e. along ±x, ±y, ±z. Rendering representation is drawn randomly per protein from cartoon (secondary-structure ribbons), sticks (backbone bonds), or molecular surface; coloring is either N→C rainbow (blue at the N-terminus through red at the C-terminus) or one color per chain.